Protein AF-A0A3G2S1A5-F1 (afdb_monomer_lite)

Organism: Malassezia restricta (strain ATCC 96810 / NBRC 103918 / CBS 7877) (NCBI:txid425264)

Foldseek 3Di:
DDPDPPDDDPDDPDDPPADQLQPRHDPVPNQDQDDALLRVQQVCVDPPNDDPDDDPVRVVSNVCSVVQPPDNDPVVRVVLVVVLVVQLDDDDDPPPDPNNGQVDDSVLSRCCNRVVDDDDVSSCVRRVNSVVSVPD

Secondary structure (DSSP, 8-state):
-----SS----SS-----BGGGTB--GGGTT--PPPHHHHHHHHTSTTSSSSS--HHHHHHHHHHHHH-S--SHHHHHHHHHHHHHHH--SSS-TT-S-------HHHHHHHHHTT--SHHHHHHH-THHHHHTT-

Radius of gyration: 18.05 Å; chains: 1; bounding box: 50×40×46 Å

InterPro domains:
  IPR005574 RNA polymerase subunit Rpb4/RPC9 [PF03874] (50-129)
  IPR006590 RNA polymerase Rpb4/RPC9, core [SM00657] (27-136)
  IPR010997 HRDC-like superfamily [SSF47819] (7-130)
  IPR038324 Rpb4/RPC9 superfamily [G3DSA:1.20.1250.40] (12-134)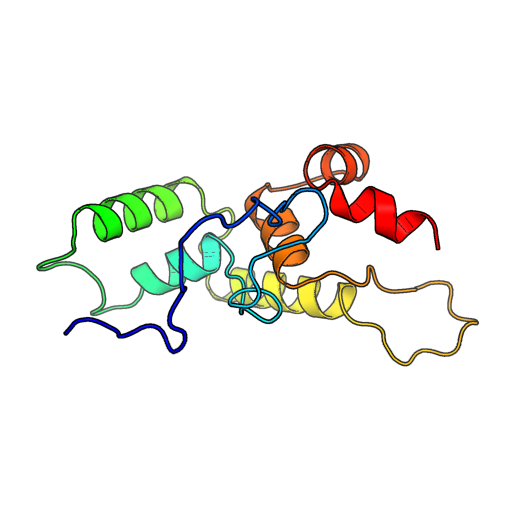
  IPR045222 DNA-directed RNA polymerase II subunit Rpb4-like [PTHR21297] (15-128)

Sequence (136 aa):
MSGTPAFKRLRRGAIEVEDASTGKLGPEFQDAGCLLNSEVHLFFSRPGEASEGLSSVTQKTKEYVDDFSRFKDQSTIREVRALLIKHAAQPDMDEADEHKGLQLSQFEMAQLANLSITDIDEARTLIPTYVYISSH

pLDDT: mean 79.67, std 17.16, range [37.59, 97.75]

Structure (mmCIF, N/CA/C/O backbone):
data_AF-A0A3G2S1A5-F1
#
_entry.id   AF-A0A3G2S1A5-F1
#
loop_
_atom_site.group_PDB
_atom_site.id
_atom_site.type_symbol
_atom_site.label_atom_id
_atom_site.label_alt_id
_atom_site.label_comp_id
_atom_site.label_asym_id
_atom_site.label_entity_id
_atom_site.label_seq_id
_atom_site.pdbx_PDB_ins_code
_atom_site.Cartn_x
_atom_site.Cartn_y
_atom_site.Cartn_z
_atom_site.occupancy
_atom_site.B_iso_or_equiv
_atom_site.auth_seq_id
_atom_site.auth_comp_id
_atom_site.auth_asym_id
_atom_site.auth_atom_id
_atom_site.pdbx_PDB_model_num
ATOM 1 N N . MET A 1 1 ? -12.713 24.246 2.039 1.00 37.59 1 MET A N 1
ATOM 2 C CA . MET A 1 1 ? -11.524 24.876 1.427 1.00 37.59 1 MET A CA 1
ATOM 3 C C . MET A 1 1 ? -11.111 24.007 0.253 1.00 37.59 1 MET A C 1
ATOM 5 O O . MET A 1 1 ? -10.740 22.865 0.481 1.00 37.59 1 MET A O 1
ATOM 9 N N . SER A 1 2 ? -11.292 24.462 -0.990 1.00 49.75 2 SER A N 1
ATOM 10 C CA . SER A 1 2 ? -10.853 23.691 -2.158 1.00 49.75 2 SER A CA 1
ATOM 11 C C . SER A 1 2 ? -9.333 23.777 -2.244 1.00 49.75 2 SER A C 1
ATOM 13 O O . SER A 1 2 ? -8.799 24.867 -2.450 1.00 49.75 2 SER A O 1
ATOM 15 N N . GLY A 1 3 ? -8.640 22.657 -2.045 1.00 52.50 3 GLY A N 1
ATOM 16 C CA . GLY A 1 3 ? -7.210 22.568 -2.311 1.00 52.50 3 GLY A CA 1
ATOM 17 C C . GLY A 1 3 ? -6.997 22.754 -3.805 1.00 52.50 3 GLY A C 1
ATOM 18 O O . GLY A 1 3 ? -7.297 21.859 -4.588 1.00 52.50 3 GLY A O 1
ATOM 19 N N . THR A 1 4 ? -6.565 23.943 -4.213 1.00 51.47 4 THR A N 1
ATOM 20 C CA . THR A 1 4 ? -6.189 24.193 -5.600 1.00 51.47 4 THR A CA 1
ATOM 21 C C . THR A 1 4 ? -4.964 23.327 -5.888 1.00 51.47 4 THR A C 1
ATOM 23 O O . THR A 1 4 ? -3.942 23.531 -5.229 1.00 51.47 4 THR A O 1
ATOM 26 N N . PRO A 1 5 ? -5.025 22.351 -6.811 1.00 56.78 5 PRO A N 1
ATOM 27 C CA . PRO A 1 5 ? -3.827 21.619 -7.188 1.00 56.78 5 PRO A CA 1
ATOM 28 C C . PRO A 1 5 ? -2.802 22.618 -7.735 1.00 56.78 5 PRO A C 1
ATOM 30 O O . PRO A 1 5 ? -3.165 23.562 -8.442 1.00 56.78 5 PRO A O 1
ATOM 33 N N . ALA A 1 6 ? -1.522 22.415 -7.418 1.00 61.16 6 ALA A N 1
ATOM 34 C CA . ALA A 1 6 ? -0.427 23.295 -7.836 1.00 61.16 6 ALA A CA 1
ATOM 35 C C . ALA A 1 6 ? -0.248 23.378 -9.369 1.00 61.16 6 ALA A C 1
ATOM 37 O O . ALA A 1 6 ? 0.569 24.155 -9.857 1.00 61.16 6 ALA A O 1
ATOM 38 N N . PHE A 1 7 ? -1.020 22.609 -10.144 1.00 58.88 7 PHE A N 1
ATOM 39 C CA . PHE A 1 7 ? -0.905 22.529 -11.589 1.00 58.88 7 PHE A CA 1
ATOM 40 C C . PHE A 1 7 ? -2.273 22.579 -12.284 1.00 58.88 7 PHE A C 1
ATOM 42 O O . PHE A 1 7 ? -3.211 21.863 -11.929 1.00 58.88 7 PHE A O 1
ATOM 49 N N . LYS A 1 8 ? -2.388 23.430 -13.313 1.00 55.31 8 LYS A N 1
ATOM 50 C CA . LYS A 1 8 ? -3.573 23.524 -14.177 1.00 55.31 8 LYS A CA 1
ATOM 51 C C . LYS A 1 8 ? -3.427 22.546 -15.345 1.00 55.31 8 LYS A C 1
ATOM 53 O O . LYS A 1 8 ? -2.697 22.829 -16.291 1.00 55.31 8 LYS A O 1
ATOM 58 N N . ARG A 1 9 ? -4.168 21.429 -15.332 1.00 59.50 9 ARG A N 1
ATOM 59 C CA . ARG A 1 9 ? -4.323 20.569 -16.522 1.00 59.50 9 ARG A CA 1
ATOM 60 C C . ARG A 1 9 ? -5.091 21.335 -17.610 1.00 59.50 9 ARG A C 1
ATOM 62 O O . ARG A 1 9 ? -6.310 21.470 -17.529 1.00 59.50 9 ARG A O 1
ATOM 69 N N . LEU A 1 10 ? -4.402 21.812 -18.650 1.00 55.25 10 LEU A N 1
ATOM 70 C CA . LEU A 1 10 ? -5.055 22.198 -19.905 1.00 55.25 10 LEU A CA 1
ATOM 71 C C . LEU A 1 10 ? -5.511 20.919 -20.617 1.00 55.25 10 LEU A C 1
ATOM 73 O O . LEU A 1 10 ? -4.685 20.164 -21.120 1.00 55.25 10 LEU A O 1
ATOM 77 N N . ARG A 1 11 ? -6.820 20.652 -20.673 1.00 62.03 11 ARG A N 1
ATOM 78 C CA . ARG A 1 11 ? -7.357 19.528 -21.453 1.00 62.03 11 ARG A CA 1
ATOM 79 C C . ARG A 1 11 ? -8.122 20.023 -22.675 1.00 62.03 11 ARG A C 1
ATOM 81 O O . ARG A 1 11 ? -9.285 20.400 -22.577 1.00 62.03 11 ARG A O 1
ATOM 88 N N . ARG A 1 12 ? -7.493 19.912 -23.847 1.00 44.25 12 ARG A N 1
ATOM 89 C CA . ARG A 1 12 ? -8.206 19.565 -25.084 1.00 44.25 12 ARG A CA 1
ATOM 90 C C . ARG A 1 12 ? -7.300 18.687 -25.950 1.00 44.25 12 ARG A C 1
ATOM 92 O O . ARG A 1 12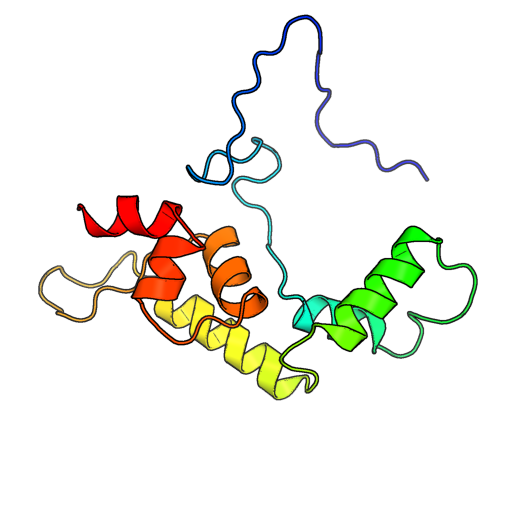 ? -6.319 19.179 -26.489 1.00 44.25 12 ARG A O 1
ATOM 99 N N . GLY A 1 13 ? -7.624 17.392 -26.034 1.00 59.19 13 GLY A N 1
ATOM 100 C CA . GLY A 1 13 ? -6.914 16.409 -26.869 1.00 59.19 13 GLY A CA 1
ATOM 101 C C . GLY A 1 13 ? -5.763 15.638 -26.206 1.00 59.19 13 GLY A C 1
ATOM 102 O O . GLY A 1 13 ? -4.924 15.110 -26.925 1.00 59.19 13 GLY A O 1
ATOM 103 N N . ALA A 1 14 ? -5.685 15.581 -24.871 1.00 60.25 14 ALA A N 1
ATOM 104 C CA . ALA A 1 14 ? -4.618 14.845 -24.187 1.00 60.25 14 ALA A CA 1
ATOM 105 C C . ALA A 1 14 ? -4.738 13.334 -24.453 1.00 60.25 14 ALA A C 1
ATOM 107 O O . ALA A 1 14 ? -5.715 12.709 -24.048 1.00 60.25 14 ALA A O 1
ATOM 108 N N . ILE A 1 15 ? -3.739 12.786 -25.145 1.00 60.25 15 ILE A N 1
ATOM 109 C CA . ILE A 1 15 ? -3.489 11.349 -25.279 1.00 60.25 15 ILE A CA 1
ATOM 110 C C . ILE A 1 15 ? -3.212 10.805 -23.869 1.00 60.25 15 ILE A C 1
ATOM 112 O O . ILE A 1 15 ? -2.487 11.444 -23.105 1.00 60.25 15 ILE A O 1
ATOM 116 N N . GLU A 1 16 ? -3.804 9.670 -23.498 1.00 60.56 16 GLU A N 1
ATOM 117 C CA . GLU A 1 16 ? -3.468 8.994 -22.240 1.00 60.56 16 GLU A CA 1
ATOM 118 C C . GLU A 1 16 ? -2.041 8.440 -22.344 1.00 60.56 16 GLU A C 1
ATOM 120 O O . GLU A 1 16 ? -1.776 7.510 -23.099 1.00 60.56 16 GLU A O 1
ATOM 125 N N . VAL A 1 17 ? -1.105 9.084 -21.641 1.00 77.62 17 VAL A N 1
ATOM 126 C CA . VAL A 1 17 ? 0.323 8.704 -21.584 1.00 77.62 17 VAL A CA 1
ATOM 127 C C . VAL A 1 17 ? 0.655 7.961 -20.278 1.00 77.62 17 VAL A C 1
ATOM 129 O O . VAL A 1 17 ? 1.733 7.386 -20.149 1.00 77.62 17 VAL A O 1
ATOM 132 N N . GLU A 1 18 ? -0.264 7.969 -19.311 1.00 87.19 18 GLU A N 1
ATOM 133 C CA . GLU A 1 18 ? -0.071 7.410 -17.971 1.00 87.19 18 GLU A CA 1
ATOM 134 C C . GLU A 1 18 ? -0.375 5.903 -17.964 1.00 87.19 18 GLU A C 1
ATOM 136 O O . GLU A 1 18 ? -1.463 5.483 -18.350 1.00 87.19 18 GLU A O 1
ATOM 141 N N . ASP A 1 19 ? 0.584 5.096 -17.510 1.00 88.94 19 ASP A N 1
ATOM 142 C CA . ASP A 1 19 ? 0.467 3.643 -17.389 1.00 88.94 19 ASP A CA 1
ATOM 143 C C . ASP A 1 19 ? 1.318 3.142 -16.213 1.00 88.94 19 ASP A C 1
ATOM 145 O O . ASP A 1 19 ? 2.549 3.039 -16.294 1.00 88.94 19 ASP A O 1
ATOM 149 N N . ALA A 1 20 ? 0.643 2.802 -15.113 1.00 88.44 20 ALA A N 1
ATOM 150 C CA . ALA A 1 20 ? 1.279 2.314 -13.894 1.00 88.44 20 ALA A CA 1
ATOM 151 C C . ALA A 1 20 ? 2.012 0.977 -14.091 1.00 88.44 20 ALA A C 1
ATOM 153 O O . ALA A 1 20 ? 2.993 0.728 -13.394 1.00 88.44 20 ALA A O 1
ATOM 154 N N . SER A 1 21 ? 1.603 0.147 -15.062 1.00 86.94 21 SER A N 1
ATOM 155 C CA . SER A 1 21 ? 2.289 -1.120 -15.358 1.00 86.94 21 SER A CA 1
ATOM 156 C C . SER A 1 21 ? 3.695 -0.906 -15.932 1.00 86.94 21 SER A C 1
ATOM 158 O O . SER A 1 21 ? 4.554 -1.774 -15.807 1.00 86.94 21 SER A O 1
ATOM 160 N N . THR A 1 22 ? 3.954 0.280 -16.493 1.00 87.00 22 THR A N 1
ATOM 161 C CA . THR A 1 22 ? 5.269 0.701 -17.004 1.00 87.00 22 THR A CA 1
ATOM 162 C C . THR A 1 22 ? 5.946 1.754 -16.121 1.00 87.00 22 THR A C 1
ATOM 164 O O . THR A 1 22 ? 6.941 2.351 -16.529 1.00 87.00 22 THR A O 1
ATOM 167 N N . GLY A 1 23 ? 5.404 2.025 -14.927 1.00 85.44 23 GLY A N 1
ATOM 168 C CA . GLY A 1 23 ? 5.919 3.048 -14.010 1.00 85.44 23 GLY A CA 1
ATOM 169 C C . GLY A 1 23 ? 5.699 4.491 -14.484 1.00 85.44 23 GLY A C 1
ATOM 170 O O . GLY A 1 23 ? 6.188 5.430 -13.857 1.00 85.44 23 GLY A O 1
ATOM 171 N N . LYS A 1 24 ? 4.949 4.701 -15.573 1.00 87.81 24 LYS A N 1
ATOM 172 C CA . LYS A 1 24 ? 4.629 6.027 -16.117 1.00 87.81 24 LYS A CA 1
ATOM 173 C C . LYS A 1 24 ? 3.437 6.615 -15.377 1.00 87.81 24 LYS A C 1
ATOM 175 O O . LYS A 1 24 ? 2.314 6.611 -15.873 1.00 87.81 24 LYS A O 1
ATOM 180 N N . LEU A 1 25 ? 3.678 7.097 -14.166 1.00 87.81 25 LEU A N 1
ATOM 181 C CA . LEU A 1 25 ? 2.682 7.856 -13.415 1.00 87.81 25 LEU A CA 1
ATOM 182 C C . LEU A 1 25 ? 2.580 9.291 -13.956 1.00 87.81 25 LEU A C 1
ATOM 184 O O . LEU A 1 25 ? 3.465 9.764 -14.674 1.00 87.81 25 LEU A O 1
ATOM 188 N N . GLY A 1 26 ? 1.502 9.998 -13.610 1.00 87.44 26 GLY A N 1
ATOM 189 C CA . GLY A 1 26 ? 1.400 11.431 -13.893 1.00 87.44 26 GLY A CA 1
ATOM 190 C C . GLY A 1 26 ? 2.575 12.208 -13.274 1.00 87.44 26 GLY A C 1
ATOM 191 O O . GLY A 1 26 ? 3.100 11.788 -12.239 1.00 87.44 26 GLY A O 1
ATOM 192 N N . PRO A 1 27 ? 2.997 13.344 -13.862 1.00 85.06 27 PRO A N 1
ATOM 193 C CA . PRO A 1 27 ? 4.111 14.146 -13.346 1.00 85.06 27 PRO A CA 1
ATOM 194 C C . PRO A 1 27 ? 3.900 14.597 -11.892 1.00 85.06 27 PRO A C 1
ATOM 196 O O . PRO A 1 27 ? 4.858 14.793 -11.154 1.00 85.06 27 PRO A O 1
ATOM 199 N N . GLU A 1 28 ? 2.646 14.714 -11.453 1.00 84.75 28 GLU A N 1
ATOM 200 C CA . GLU A 1 28 ? 2.276 14.991 -10.065 1.00 84.75 28 GLU A CA 1
ATOM 201 C C . GLU A 1 28 ? 2.592 13.845 -9.076 1.00 84.75 28 GLU A C 1
ATOM 203 O O . GLU A 1 28 ? 2.531 14.058 -7.866 1.00 84.75 28 GLU A O 1
ATOM 208 N N . PHE A 1 29 ? 2.941 12.651 -9.566 1.00 86.06 29 PHE A N 1
ATOM 209 C CA . PHE A 1 29 ? 3.147 11.438 -8.767 1.00 86.06 29 PHE A CA 1
ATOM 210 C C . PHE A 1 29 ? 4.546 10.826 -8.884 1.00 86.06 29 PHE A C 1
ATOM 212 O O . PHE A 1 29 ? 4.811 9.817 -8.235 1.00 86.06 29 PHE A O 1
ATOM 219 N N . GLN A 1 30 ? 5.442 11.420 -9.675 1.00 75.88 30 GLN A N 1
ATOM 220 C CA . GLN A 1 30 ? 6.756 10.834 -9.950 1.00 75.88 30 GLN A CA 1
ATOM 221 C C . GLN A 1 30 ? 7.653 10.748 -8.699 1.00 75.88 30 GLN A C 1
ATOM 223 O O . GLN A 1 30 ? 8.351 9.755 -8.529 1.00 75.88 30 GLN A O 1
ATOM 228 N N . ASP A 1 31 ? 7.524 11.712 -7.779 1.00 74.00 31 ASP A N 1
ATOM 229 C CA . ASP A 1 31 ? 8.208 11.742 -6.472 1.00 74.00 31 ASP A CA 1
ATOM 230 C C . ASP A 1 31 ? 7.220 11.706 -5.288 1.00 74.00 31 ASP A C 1
ATOM 232 O O . ASP A 1 31 ? 7.508 12.183 -4.186 1.00 74.00 31 ASP A O 1
ATOM 236 N N . ALA A 1 32 ? 6.004 11.192 -5.501 1.00 83.25 32 ALA A N 1
ATOM 237 C CA . ALA A 1 32 ? 5.005 11.159 -4.440 1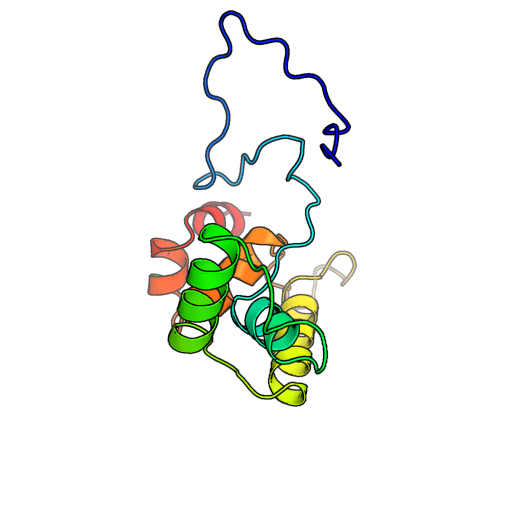.00 83.25 32 ALA A CA 1
ATOM 238 C C . ALA A 1 32 ? 5.416 10.200 -3.310 1.00 83.25 32 ALA A C 1
ATOM 240 O O . ALA A 1 32 ? 5.840 9.066 -3.536 1.00 83.25 32 ALA A O 1
ATOM 241 N N . GLY A 1 33 ? 5.227 10.642 -2.064 1.00 88.00 33 GLY A N 1
ATOM 242 C CA . GLY A 1 33 ? 5.380 9.787 -0.891 1.00 88.00 33 GLY A CA 1
ATOM 243 C C . GLY A 1 33 ? 4.262 8.747 -0.832 1.00 88.00 33 GLY A C 1
ATOM 244 O O . GLY A 1 33 ? 3.178 9.036 -0.328 1.00 88.00 33 GLY A O 1
ATOM 245 N N . CYS A 1 34 ? 4.511 7.548 -1.360 1.00 93.69 34 CYS A N 1
ATOM 246 C CA . CYS A 1 34 ? 3.546 6.453 -1.320 1.00 93.69 34 CYS A CA 1
ATOM 247 C C . CYS A 1 34 ? 3.423 5.870 0.094 1.00 93.69 34 CYS A C 1
ATOM 249 O O . CYS A 1 34 ? 4.429 5.629 0.771 1.00 93.69 34 CYS A O 1
ATOM 251 N N . LEU A 1 35 ? 2.177 5.614 0.499 1.00 95.94 35 LEU A N 1
ATOM 252 C CA . LEU A 1 35 ? 1.825 5.073 1.809 1.00 95.94 35 LEU A CA 1
ATOM 253 C C . LEU A 1 35 ? 1.463 3.589 1.729 1.00 95.94 35 LEU A C 1
ATOM 255 O O . LEU A 1 35 ? 0.875 3.118 0.751 1.00 95.94 35 LEU A O 1
ATOM 259 N N . LEU A 1 36 ? 1.757 2.872 2.807 1.00 97.19 36 LEU A N 1
ATOM 260 C CA . LEU A 1 36 ? 1.230 1.534 3.048 1.00 97.19 36 LEU A CA 1
ATOM 261 C C . LEU A 1 36 ? -0.213 1.625 3.563 1.00 97.19 36 LEU A C 1
ATOM 263 O O . LEU A 1 36 ? -0.541 2.545 4.314 1.00 97.19 36 LEU A O 1
ATOM 267 N N . ASN A 1 37 ? -1.056 0.630 3.265 1.00 97.69 37 ASN A N 1
ATOM 268 C CA . ASN A 1 37 ? -2.397 0.516 3.861 1.00 97.69 37 ASN A CA 1
ATOM 269 C C . ASN A 1 37 ? -2.308 0.598 5.391 1.00 97.69 37 ASN A C 1
ATOM 271 O O . ASN A 1 37 ? -3.042 1.351 6.024 1.00 97.69 37 ASN A O 1
ATOM 275 N N . SER A 1 38 ? -1.314 -0.084 5.961 1.00 97.75 38 SER A N 1
ATOM 276 C CA . SER A 1 38 ? -1.011 -0.056 7.388 1.00 97.75 38 SER A CA 1
ATOM 277 C C . SER A 1 38 ? -0.630 1.326 7.927 1.00 97.75 38 SER A C 1
ATOM 279 O O . SER A 1 38 ? -1.002 1.666 9.048 1.00 97.75 38 SER A O 1
ATOM 281 N N . GLU A 1 39 ? 0.076 2.155 7.153 1.00 96.62 39 GLU A N 1
ATOM 282 C CA . GLU A 1 39 ? 0.391 3.534 7.558 1.00 96.62 39 GLU A CA 1
ATOM 283 C C . GLU A 1 39 ? -0.873 4.403 7.576 1.00 96.62 39 GLU A C 1
ATOM 285 O O . GLU A 1 39 ? -1.054 5.219 8.483 1.00 96.62 39 GLU A O 1
ATOM 290 N N . VAL A 1 40 ? -1.782 4.184 6.622 1.00 96.38 40 VAL A N 1
ATOM 291 C CA . VAL A 1 40 ? -3.089 4.854 6.578 1.00 96.38 40 VAL A CA 1
ATOM 292 C C . VAL A 1 40 ? -4.002 4.364 7.709 1.00 96.38 40 VAL A C 1
ATOM 294 O O . VAL A 1 40 ? -4.699 5.165 8.327 1.00 96.38 40 VAL A O 1
ATOM 297 N N . HIS A 1 41 ? -3.968 3.077 8.057 1.00 95.56 41 HIS A N 1
ATOM 298 C CA . HIS A 1 41 ? -4.659 2.564 9.241 1.00 95.56 41 HIS A CA 1
ATOM 299 C C . HIS A 1 41 ? -4.143 3.228 10.520 1.00 95.56 41 HIS A C 1
ATOM 301 O O . HIS A 1 41 ? -4.932 3.724 11.321 1.00 95.56 41 HIS A O 1
ATOM 307 N N . LEU A 1 42 ? -2.819 3.318 10.684 1.00 94.56 42 LEU A N 1
ATOM 308 C CA . LEU A 1 42 ? -2.216 3.991 11.832 1.00 94.56 42 LEU A CA 1
ATOM 309 C C . LEU A 1 42 ? -2.634 5.464 11.924 1.00 94.56 42 LEU A C 1
ATOM 311 O O . LEU A 1 42 ? -2.783 5.969 13.033 1.00 94.56 42 LEU A O 1
ATOM 315 N N . PHE A 1 43 ? -2.815 6.148 10.791 1.00 92.69 43 PHE A N 1
ATOM 316 C CA . PHE A 1 43 ? -3.356 7.508 10.752 1.00 92.69 43 PHE A CA 1
ATOM 317 C C . PHE A 1 43 ? -4.756 7.555 11.387 1.00 92.69 43 PHE A C 1
ATOM 319 O O . PHE A 1 43 ? -4.941 8.234 12.393 1.00 92.69 43 PHE A O 1
ATOM 326 N N . PHE A 1 44 ? -5.694 6.722 10.925 1.00 91.69 44 PHE A N 1
ATOM 327 C CA . PHE A 1 44 ? -7.054 6.677 11.483 1.00 91.69 44 PHE A CA 1
ATOM 328 C C . PHE A 1 44 ? -7.154 6.179 12.933 1.00 91.69 44 PHE A C 1
ATOM 330 O O . PHE A 1 44 ? -8.154 6.456 13.599 1.00 91.69 44 PHE A O 1
ATOM 337 N N . SER A 1 45 ? -6.152 5.448 13.422 1.00 88.88 45 SER A N 1
ATOM 338 C CA . SER A 1 45 ? -6.098 4.937 14.798 1.00 88.88 45 SER A CA 1
ATOM 339 C C . SER A 1 45 ? -5.608 5.975 15.819 1.00 88.88 45 SER A C 1
ATOM 341 O O . SER A 1 45 ? -5.606 5.701 17.021 1.00 88.88 45 SER A O 1
ATOM 343 N N . ARG A 1 46 ? -5.193 7.175 15.384 1.00 86.38 46 ARG A N 1
ATOM 344 C CA . ARG A 1 46 ? -4.746 8.240 16.294 1.00 86.38 46 ARG A CA 1
ATOM 345 C C . ARG A 1 46 ? -5.927 8.863 17.050 1.00 86.38 46 ARG A C 1
ATOM 347 O O . ARG A 1 46 ? -6.953 9.180 16.442 1.00 86.38 46 ARG A O 1
ATOM 354 N N . PRO A 1 47 ? -5.789 9.112 18.367 1.00 75.75 47 PRO A N 1
ATOM 355 C CA . PRO A 1 47 ? -6.813 9.812 19.134 1.00 75.75 47 PRO A CA 1
ATOM 356 C C . PRO A 1 47 ? -7.085 11.201 18.543 1.00 75.75 47 PRO A C 1
ATOM 358 O O . PRO A 1 47 ? -6.156 11.978 18.339 1.00 75.75 47 PRO A O 1
ATOM 361 N N . GLY A 1 48 ? -8.357 11.517 18.291 1.00 69.69 48 GLY A N 1
ATOM 362 C CA . GLY A 1 48 ? -8.791 12.827 17.792 1.00 69.69 48 GLY A CA 1
ATOM 363 C C . GLY A 1 48 ? -8.985 12.934 16.276 1.00 69.69 48 GLY A C 1
ATOM 364 O O . GLY A 1 48 ? -9.564 13.920 15.832 1.00 69.69 48 GLY A O 1
ATOM 365 N N . GLU A 1 49 ? -8.590 11.929 15.486 1.00 64.75 49 GLU A N 1
ATOM 366 C CA . GLU A 1 49 ? -8.783 11.945 14.022 1.00 64.75 49 GLU A CA 1
ATOM 367 C C . GLU A 1 49 ? -10.037 11.198 13.538 1.00 64.75 49 GLU A C 1
ATOM 369 O O . GLU A 1 49 ? -10.353 11.210 12.348 1.00 64.75 49 GLU A O 1
ATOM 374 N N . ALA A 1 50 ? -10.819 10.599 14.442 1.00 58.88 50 ALA A N 1
ATOM 375 C CA . ALA A 1 50 ? -12.050 9.914 14.068 1.00 58.88 50 ALA A CA 1
ATOM 376 C C . ALA A 1 50 ? -13.164 10.077 15.106 1.00 58.88 50 ALA A C 1
ATOM 378 O O . ALA A 1 50 ? -13.083 9.506 16.189 1.00 58.88 50 ALA A O 1
ATOM 379 N N . SER A 1 51 ? -14.235 10.781 14.723 1.00 56.78 51 SER A N 1
ATOM 380 C CA . SER A 1 51 ? -15.609 10.282 14.915 1.00 56.78 51 SER A CA 1
ATOM 381 C C . SER A 1 51 ? -16.648 11.154 14.198 1.00 56.78 51 SER A C 1
ATOM 383 O O . SER A 1 51 ? -17.609 10.629 13.647 1.00 56.78 51 SER A O 1
ATOM 385 N N . GLU A 1 52 ? -16.466 12.477 14.141 1.00 63.12 52 GLU A N 1
ATOM 386 C CA . GLU A 1 52 ? -17.549 13.373 13.709 1.00 63.12 52 GLU A CA 1
ATOM 387 C C . GLU A 1 52 ? -17.278 14.039 12.354 1.00 63.12 52 GLU A C 1
ATOM 389 O O . GLU A 1 52 ? -16.233 14.643 12.130 1.00 63.12 52 GLU A O 1
ATOM 394 N N . GLY A 1 53 ? -18.241 13.927 11.433 1.00 71.44 53 GLY A N 1
ATOM 395 C CA . GLY A 1 53 ? -18.234 14.657 10.160 1.00 71.44 53 GLY A CA 1
ATOM 396 C C . GLY A 1 53 ? -17.327 14.098 9.056 1.00 71.44 53 GLY A C 1
ATOM 397 O O . GLY A 1 53 ? -17.044 14.820 8.099 1.00 71.44 53 GLY A O 1
ATOM 398 N N . LEU A 1 54 ? -16.874 12.840 9.147 1.00 79.31 54 LEU A N 1
ATOM 399 C CA . LEU A 1 54 ? -16.099 12.217 8.068 1.00 79.31 54 LEU A CA 1
ATOM 400 C C . LEU A 1 54 ? -16.927 12.130 6.780 1.00 79.31 54 LEU A C 1
ATOM 402 O O . LEU A 1 54 ? -18.108 11.779 6.791 1.00 79.31 54 LEU A O 1
ATOM 406 N N . SER A 1 55 ? -16.291 12.423 5.644 1.00 90.12 55 SER A N 1
ATOM 407 C CA . SER A 1 55 ? -16.923 12.205 4.344 1.00 90.12 55 SER A CA 1
ATOM 408 C C . SER A 1 55 ? -17.167 10.710 4.113 1.00 90.12 55 SER A C 1
ATOM 410 O O . SER A 1 55 ? -16.445 9.864 4.644 1.00 90.12 55 SER A O 1
ATOM 412 N N . SER A 1 56 ? -18.137 10.369 3.262 1.00 92.62 56 SER A N 1
ATOM 413 C CA . SER A 1 56 ? -18.405 8.971 2.897 1.00 92.62 56 SER A CA 1
ATOM 414 C C . SER A 1 56 ? -17.183 8.270 2.292 1.00 92.62 56 SER A C 1
ATOM 416 O O . SER A 1 56 ? -16.999 7.076 2.505 1.00 92.62 56 SER A O 1
ATOM 418 N N . VAL A 1 57 ? -16.327 9.008 1.575 1.00 94.19 57 VAL A N 1
ATOM 419 C CA . VAL A 1 57 ? -15.054 8.497 1.050 1.00 94.19 57 VAL A CA 1
ATOM 420 C C . VAL A 1 57 ? -14.110 8.173 2.200 1.00 94.19 57 VAL A C 1
ATOM 422 O O . VAL A 1 57 ? -13.611 7.061 2.269 1.00 94.19 57 VAL A O 1
ATOM 425 N N . THR A 1 58 ? -13.921 9.101 3.139 1.00 92.31 58 THR A N 1
ATOM 426 C CA . THR A 1 58 ? -13.028 8.908 4.291 1.00 92.31 58 THR A CA 1
ATOM 427 C C . THR A 1 58 ? -13.466 7.732 5.161 1.00 92.31 58 THR A C 1
ATOM 429 O O . THR A 1 58 ? -12.626 6.938 5.574 1.00 92.31 58 THR A O 1
ATOM 432 N N . GLN A 1 59 ? -14.772 7.590 5.395 1.00 91.44 59 GLN A N 1
ATOM 433 C CA . GLN A 1 59 ? -15.335 6.476 6.153 1.00 91.44 59 GLN A CA 1
ATOM 434 C C . GLN A 1 59 ? -15.058 5.132 5.463 1.00 91.44 59 GLN A C 1
ATOM 436 O O . GLN A 1 59 ? -14.537 4.216 6.093 1.00 91.44 59 GLN A O 1
ATOM 441 N N . LYS A 1 60 ? -15.302 5.041 4.150 1.00 95.44 60 LYS A N 1
ATOM 442 C CA . LYS A 1 60 ? -14.998 3.833 3.368 1.00 95.44 60 LYS A CA 1
ATOM 443 C C . LYS A 1 60 ? -13.502 3.532 3.304 1.00 95.44 60 LYS A C 1
ATOM 445 O O . LYS A 1 60 ? -13.118 2.371 3.353 1.00 95.44 60 LYS A O 1
ATOM 450 N N . THR A 1 61 ? -12.649 4.554 3.210 1.00 95.81 61 THR A N 1
ATOM 451 C CA . THR A 1 61 ? -11.193 4.369 3.268 1.00 95.81 61 THR A CA 1
ATOM 452 C C . THR A 1 61 ? -10.779 3.815 4.624 1.00 95.81 61 THR A C 1
ATOM 454 O O . THR A 1 61 ? -9.971 2.895 4.661 1.00 95.81 61 THR A O 1
ATOM 457 N N . LYS A 1 62 ? -11.342 4.336 5.723 1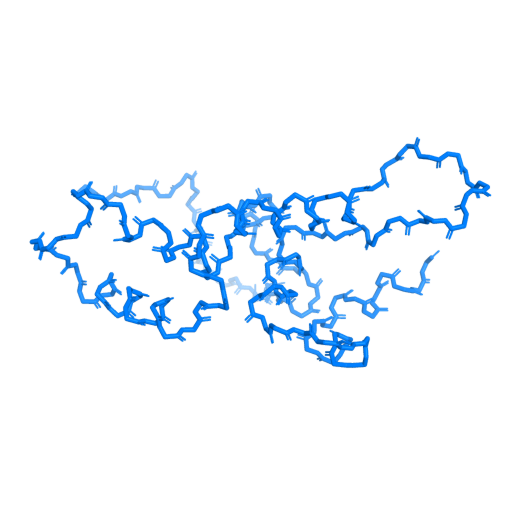.00 94.25 62 LYS A N 1
ATOM 458 C CA . LYS A 1 62 ? -11.081 3.835 7.075 1.00 94.25 62 LYS A CA 1
ATOM 459 C C . LYS A 1 62 ? -11.470 2.362 7.209 1.00 94.25 62 LYS A C 1
ATOM 461 O O . LYS A 1 62 ? -10.665 1.586 7.704 1.00 94.25 62 LYS A O 1
ATOM 466 N N . GLU A 1 63 ? -12.664 1.991 6.749 1.00 94.88 63 GLU A N 1
ATOM 467 C CA . GLU A 1 63 ? -13.137 0.597 6.735 1.00 94.88 63 GLU A CA 1
ATOM 468 C C . GLU A 1 63 ? -12.195 -0.294 5.917 1.00 94.88 63 GLU A C 1
ATOM 470 O O . GLU A 1 63 ? -11.695 -1.295 6.420 1.00 94.88 63 GLU A O 1
ATOM 475 N N . TYR A 1 64 ? -11.844 0.133 4.701 1.00 97.50 64 TYR A N 1
ATOM 476 C CA . TYR A 1 64 ? -10.913 -0.600 3.846 1.00 97.50 64 TYR A CA 1
ATOM 477 C C . TYR A 1 64 ? -9.555 -0.830 4.520 1.00 97.50 64 TYR A C 1
ATOM 479 O O . TYR A 1 64 ? -9.051 -1.949 4.536 1.00 97.50 64 TYR A O 1
ATOM 487 N N . VAL A 1 65 ? -8.939 0.204 5.097 1.00 96.94 65 VAL A N 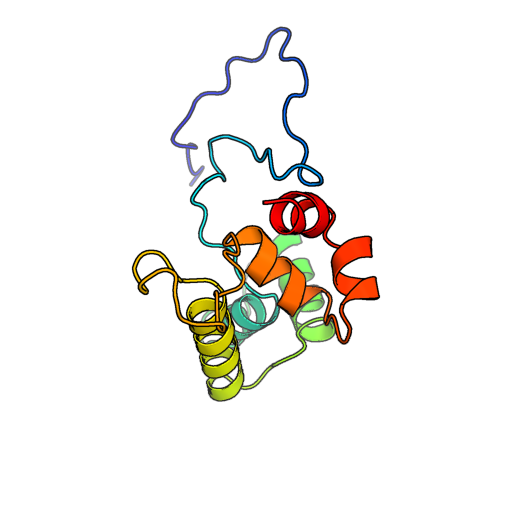1
ATOM 488 C CA . VAL A 1 65 ? -7.625 0.027 5.730 1.00 96.94 65 VAL A CA 1
ATOM 489 C C . VAL A 1 65 ? -7.713 -0.692 7.072 1.00 96.94 65 VAL A C 1
ATOM 491 O O . VAL A 1 65 ? -6.706 -1.237 7.507 1.00 96.94 65 VAL A O 1
ATOM 494 N N . ASP A 1 66 ? -8.863 -0.735 7.742 1.00 95.19 66 ASP A N 1
ATOM 495 C CA . ASP A 1 66 ? -9.024 -1.579 8.928 1.00 95.19 66 ASP A CA 1
ATOM 496 C C . ASP A 1 66 ? -9.068 -3.071 8.563 1.00 95.19 66 ASP A C 1
ATOM 498 O O . ASP A 1 66 ? -8.438 -3.884 9.243 1.00 95.19 66 ASP A O 1
ATOM 502 N N . ASP A 1 67 ? -9.712 -3.418 7.449 1.00 96.56 67 ASP A N 1
ATOM 503 C CA . ASP A 1 67 ? -9.817 -4.802 6.977 1.00 96.56 67 ASP A CA 1
ATOM 504 C C . ASP A 1 67 ? -8.539 -5.293 6.277 1.00 96.56 67 ASP A C 1
ATOM 506 O O . ASP A 1 67 ? -8.080 -6.410 6.517 1.00 96.56 67 ASP A O 1
ATOM 510 N N . PHE A 1 68 ? -7.935 -4.460 5.422 1.00 96.62 68 PHE A N 1
ATOM 511 C CA . PHE A 1 68 ? -6.861 -4.868 4.505 1.00 96.62 68 PHE A CA 1
ATOM 512 C C . PHE A 1 68 ? -5.448 -4.460 4.949 1.00 96.62 68 PHE A C 1
ATOM 514 O O . PHE A 1 68 ? -4.475 -4.698 4.226 1.00 96.62 68 PHE A O 1
ATOM 521 N N . SER A 1 69 ? -5.286 -3.851 6.126 1.00 96.81 69 SER A N 1
ATOM 522 C CA . SER A 1 69 ? -3.946 -3.600 6.669 1.00 96.81 69 SER A CA 1
ATOM 523 C C . SER A 1 69 ? -3.330 -4.872 7.228 1.00 96.81 69 SER A C 1
ATOM 525 O O . SER A 1 69 ? -3.785 -5.409 8.236 1.00 96.81 69 SER A O 1
ATOM 527 N N . ARG A 1 70 ? -2.221 -5.299 6.622 1.00 95.00 70 ARG A N 1
ATOM 528 C CA . ARG A 1 70 ? -1.443 -6.461 7.072 1.00 95.00 70 ARG A CA 1
ATOM 529 C C . ARG A 1 70 ? -0.848 -6.269 8.468 1.00 95.00 70 ARG A C 1
ATOM 531 O O . ARG A 1 70 ? -0.802 -7.203 9.262 1.00 95.00 70 ARG A O 1
ATOM 538 N N . PHE A 1 71 ? -0.388 -5.057 8.762 1.00 95.88 71 PHE A N 1
ATOM 539 C CA . PHE A 1 71 ? 0.209 -4.685 10.044 1.00 95.88 71 PHE A CA 1
ATOM 540 C C . PHE A 1 71 ? -0.653 -3.617 10.721 1.00 95.88 71 PHE A C 1
ATOM 542 O O . PHE A 1 71 ? -1.004 -2.625 10.081 1.00 95.88 71 PHE A O 1
ATOM 549 N N . LYS A 1 72 ? -0.980 -3.808 12.003 1.00 95.38 72 LYS A N 1
ATOM 550 C CA . LYS A 1 72 ? -1.739 -2.830 12.808 1.00 95.38 72 LYS A CA 1
ATOM 551 C C . LYS A 1 72 ? -0.908 -2.194 13.925 1.00 95.38 72 LYS A C 1
ATOM 553 O O . LYS A 1 72 ? -1.222 -1.095 14.370 1.00 95.38 72 LYS A O 1
ATOM 558 N N . ASP A 1 73 ? 0.167 -2.855 14.354 1.00 96.00 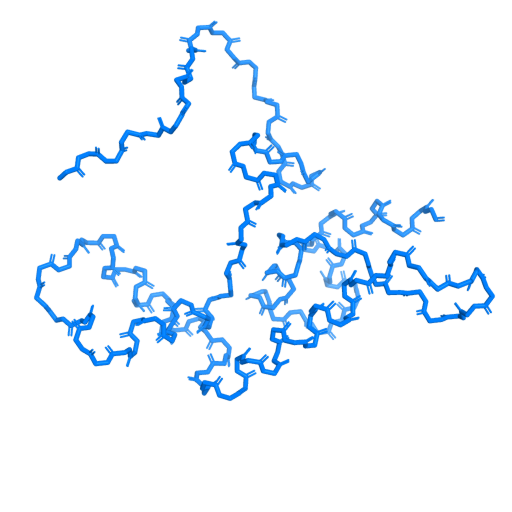73 ASP A N 1
ATOM 559 C CA . ASP A 1 73 ? 1.048 -2.333 15.395 1.00 96.00 73 ASP A CA 1
ATOM 560 C C . ASP A 1 73 ? 2.009 -1.260 14.855 1.00 96.00 73 ASP A C 1
ATOM 562 O O . ASP A 1 73 ? 2.672 -1.442 13.831 1.00 96.00 73 ASP A O 1
ATOM 566 N N . GLN A 1 74 ? 2.113 -0.138 15.570 1.00 95.69 74 GLN A N 1
ATOM 567 C CA . GLN A 1 74 ? 2.917 1.010 15.150 1.00 95.69 74 GLN A CA 1
ATOM 568 C C . GLN A 1 74 ? 4.411 0.685 15.018 1.00 95.69 74 GLN A C 1
ATOM 570 O O . GLN A 1 74 ? 5.071 1.236 14.131 1.00 95.69 74 GLN A O 1
ATOM 575 N N . SER A 1 75 ? 4.962 -0.155 15.899 1.00 96.88 75 SER A N 1
ATOM 576 C CA . SER A 1 75 ? 6.381 -0.516 15.854 1.00 96.88 75 SER A CA 1
ATOM 577 C C . SER A 1 75 ? 6.674 -1.380 14.630 1.00 96.88 75 SER A C 1
ATOM 579 O O . SER A 1 75 ? 7.560 -1.038 13.847 1.00 96.88 75 SER A O 1
ATOM 581 N N . THR A 1 76 ? 5.828 -2.381 14.366 1.00 96.94 76 THR A N 1
ATOM 582 C CA . THR A 1 76 ? 5.930 -3.239 13.179 1.00 96.94 76 THR A CA 1
ATOM 583 C C . THR A 1 76 ? 5.840 -2.435 11.885 1.00 96.94 76 THR A C 1
ATOM 585 O O . THR A 1 76 ? 6.634 -2.641 10.972 1.00 96.94 76 THR A O 1
ATOM 588 N N . ILE A 1 77 ? 4.915 -1.475 11.797 1.00 96.75 77 ILE A N 1
ATOM 589 C CA . ILE A 1 77 ? 4.755 -0.637 10.598 1.00 96.75 77 ILE A CA 1
ATOM 590 C C . ILE A 1 77 ? 6.036 0.152 10.301 1.00 96.75 77 ILE A C 1
ATOM 592 O O . ILE A 1 77 ? 6.480 0.218 9.154 1.00 96.75 77 ILE A O 1
ATOM 596 N N . ARG A 1 78 ? 6.659 0.726 11.338 1.00 95.88 78 ARG A N 1
ATOM 597 C CA . ARG A 1 78 ? 7.920 1.469 11.201 1.00 95.88 78 ARG A CA 1
ATOM 598 C C . ARG A 1 78 ? 9.071 0.569 10.767 1.00 95.88 78 ARG A C 1
ATOM 600 O O . ARG A 1 78 ? 9.860 0.974 9.918 1.00 95.88 78 ARG A O 1
ATOM 607 N N . GLU A 1 79 ? 9.157 -0.633 11.324 1.00 96.50 79 GLU A N 1
ATOM 608 C CA . GLU A 1 79 ? 10.179 -1.615 10.954 1.00 96.50 79 GLU A CA 1
ATOM 609 C C . GLU A 1 79 ? 10.027 -2.072 9.501 1.00 96.50 79 GLU A C 1
ATOM 611 O O . GLU A 1 79 ? 11.005 -2.058 8.755 1.00 96.50 79 GLU A O 1
ATOM 616 N N . VAL A 1 80 ? 8.802 -2.381 9.061 1.00 94.75 80 VAL A N 1
ATOM 617 C CA . VAL A 1 80 ? 8.511 -2.736 7.662 1.00 94.75 80 VAL A CA 1
ATOM 618 C C . VAL A 1 80 ? 8.937 -1.610 6.721 1.00 94.75 80 VAL A C 1
ATOM 620 O O . VAL A 1 80 ? 9.618 -1.861 5.727 1.00 94.75 80 VAL A O 1
ATOM 623 N N . ARG A 1 81 ? 8.610 -0.354 7.049 1.00 94.50 81 ARG A N 1
ATOM 624 C CA . ARG A 1 81 ? 9.026 0.801 6.245 1.00 94.50 81 ARG A CA 1
ATOM 625 C C . ARG A 1 81 ? 10.550 0.943 6.184 1.00 94.50 81 ARG A C 1
ATOM 627 O O . ARG A 1 81 ? 11.092 1.202 5.112 1.00 94.50 81 ARG A O 1
ATOM 634 N N . ALA A 1 82 ? 11.242 0.758 7.307 1.00 92.75 82 ALA A N 1
ATOM 635 C CA . ALA A 1 82 ? 12.700 0.820 7.360 1.00 92.75 82 ALA A CA 1
ATOM 636 C C . ALA A 1 82 ? 13.357 -0.294 6.528 1.00 92.75 82 ALA A C 1
ATOM 638 O O . ALA A 1 82 ? 14.329 -0.028 5.822 1.00 92.75 82 ALA A O 1
ATOM 639 N N . LEU A 1 83 ? 12.809 -1.514 6.562 1.00 91.12 83 LEU A N 1
ATOM 640 C CA . LEU A 1 83 ? 13.277 -2.634 5.742 1.00 91.12 83 LEU A CA 1
ATOM 641 C C . LEU A 1 83 ? 13.107 -2.349 4.248 1.00 91.12 83 LEU A C 1
ATOM 643 O O . LEU A 1 83 ? 14.061 -2.522 3.493 1.00 91.12 83 LEU A O 1
ATOM 647 N N . LEU A 1 84 ? 11.938 -1.856 3.827 1.00 90.31 84 LEU A N 1
ATOM 648 C CA . LEU A 1 84 ? 11.698 -1.489 2.428 1.00 90.31 84 LEU A CA 1
ATOM 649 C C . LEU A 1 84 ? 12.704 -0.439 1.950 1.00 90.31 84 LEU A C 1
ATOM 651 O O . LEU A 1 84 ? 13.326 -0.635 0.915 1.00 90.31 84 LEU A O 1
ATOM 655 N N . ILE A 1 85 ? 12.939 0.620 2.731 1.00 88.88 85 ILE A N 1
ATOM 656 C CA . ILE A 1 85 ? 13.918 1.664 2.386 1.00 88.88 85 ILE A CA 1
ATOM 657 C C . ILE A 1 85 ? 15.336 1.089 2.302 1.00 88.88 85 ILE A C 1
ATOM 659 O O . ILE A 1 85 ? 16.047 1.353 1.333 1.00 88.88 85 ILE A O 1
ATOM 663 N N . LYS A 1 86 ? 15.742 0.286 3.294 1.00 85.75 86 LYS A N 1
ATOM 664 C CA . LYS A 1 86 ? 17.073 -0.333 3.348 1.00 85.75 86 LYS A CA 1
ATOM 665 C C . LYS A 1 86 ? 17.350 -1.206 2.123 1.00 85.75 86 LYS A C 1
ATOM 667 O O . LYS A 1 86 ? 18.473 -1.214 1.635 1.00 85.75 86 LYS A O 1
ATOM 672 N N . HIS A 1 87 ? 16.349 -1.947 1.652 1.00 79.88 87 HIS A N 1
ATOM 673 C CA . HIS A 1 87 ? 16.495 -2.855 0.515 1.00 79.88 87 HIS A CA 1
ATOM 674 C C . HIS A 1 87 ? 16.172 -2.204 -0.838 1.00 79.88 87 HIS A C 1
ATOM 676 O O . HIS A 1 87 ? 16.592 -2.730 -1.865 1.00 79.88 87 HIS A O 1
ATOM 682 N N . ALA A 1 88 ? 15.478 -1.063 -0.858 1.00 78.25 88 ALA A N 1
ATOM 683 C CA . ALA A 1 88 ? 15.219 -0.282 -2.065 1.00 78.25 88 ALA A CA 1
ATOM 684 C C . ALA A 1 88 ? 16.403 0.607 -2.469 1.00 78.25 88 ALA A C 1
ATOM 686 O O . ALA A 1 88 ? 16.651 0.776 -3.658 1.00 78.25 88 ALA A O 1
ATOM 687 N N . ALA A 1 89 ? 17.133 1.180 -1.510 1.00 64.81 89 ALA A N 1
ATOM 688 C CA . ALA A 1 89 ? 18.201 2.135 -1.789 1.00 64.81 89 ALA A CA 1
ATOM 689 C C . ALA A 1 89 ? 19.563 1.451 -1.976 1.00 64.81 89 ALA A C 1
ATOM 691 O O . ALA A 1 89 ? 20.089 0.900 -1.015 1.00 64.81 89 ALA A O 1
ATOM 692 N N . GLN A 1 90 ? 20.176 1.587 -3.159 1.00 57.69 90 GLN A N 1
ATOM 693 C CA . GLN A 1 90 ? 21.641 1.593 -3.311 1.00 57.69 90 GLN A CA 1
ATOM 694 C C . GLN A 1 90 ? 22.074 2.485 -4.487 1.00 57.69 90 GLN A C 1
ATOM 696 O O . GLN A 1 90 ? 21.970 2.055 -5.637 1.00 57.69 90 GLN A O 1
ATOM 701 N N . PRO A 1 91 ? 22.559 3.711 -4.214 1.00 48.75 91 PRO A N 1
ATOM 702 C CA . PRO A 1 91 ? 23.260 4.519 -5.209 1.00 48.75 91 PRO A CA 1
ATOM 703 C C . PRO A 1 91 ? 24.792 4.340 -5.195 1.00 48.75 91 PRO A C 1
ATOM 705 O O . PRO A 1 91 ? 25.398 4.534 -6.237 1.00 48.75 91 PRO A O 1
ATOM 708 N N . ASP A 1 92 ? 25.419 3.937 -4.075 1.00 50.25 92 ASP A N 1
ATOM 709 C CA . ASP A 1 92 ? 26.869 4.167 -3.875 1.00 50.25 92 ASP A CA 1
ATOM 710 C C . ASP A 1 92 ? 27.652 2.998 -3.219 1.00 50.25 92 ASP A C 1
ATOM 712 O O . ASP A 1 92 ? 28.487 3.229 -2.346 1.00 50.25 92 ASP A O 1
ATOM 716 N N . MET A 1 93 ? 27.397 1.736 -3.585 1.00 50.06 93 MET A N 1
ATOM 717 C CA . MET A 1 93 ? 28.304 0.624 -3.230 1.00 50.06 93 MET A CA 1
ATOM 718 C C . MET A 1 93 ? 29.104 0.217 -4.469 1.00 50.06 93 MET A C 1
ATOM 720 O O . MET A 1 93 ? 28.517 0.017 -5.532 1.00 50.06 93 MET A O 1
ATOM 724 N N . ASP A 1 94 ? 30.431 0.137 -4.327 1.00 51.81 94 ASP A N 1
ATOM 725 C CA . ASP A 1 94 ? 31.365 -0.295 -5.371 1.00 51.81 94 ASP A CA 1
ATOM 726 C C . ASP A 1 94 ? 30.864 -1.576 -6.062 1.00 51.81 94 ASP A C 1
ATOM 728 O O . ASP A 1 94 ? 30.409 -2.509 -5.399 1.00 51.81 94 ASP A O 1
ATOM 732 N N . GLU A 1 95 ? 30.980 -1.635 -7.394 1.00 53.06 95 GLU A N 1
ATOM 733 C CA . GLU A 1 95 ? 30.395 -2.655 -8.290 1.00 53.06 95 GLU A CA 1
ATOM 734 C C . GLU A 1 95 ? 30.797 -4.126 -8.017 1.00 53.06 95 GLU A C 1
ATOM 736 O O . GLU A 1 95 ? 30.421 -5.025 -8.767 1.00 53.06 95 GLU A O 1
ATOM 741 N N . ALA A 1 96 ? 31.567 -4.395 -6.963 1.00 55.38 96 ALA A N 1
ATOM 742 C CA . ALA A 1 96 ? 32.071 -5.714 -6.596 1.00 55.38 96 ALA A CA 1
ATOM 743 C C . ALA A 1 96 ? 31.269 -6.427 -5.487 1.00 55.38 96 ALA A C 1
ATOM 745 O O . ALA A 1 96 ? 31.594 -7.573 -5.177 1.00 55.38 96 ALA A O 1
ATOM 746 N N . ASP A 1 97 ? 30.259 -5.791 -4.879 1.00 55.34 97 ASP A N 1
ATOM 747 C CA . ASP A 1 97 ? 29.439 -6.426 -3.836 1.00 55.34 97 ASP A CA 1
ATOM 748 C C . ASP A 1 97 ? 28.180 -7.082 -4.439 1.00 55.34 97 ASP A C 1
ATOM 750 O O . ASP A 1 97 ? 27.337 -6.432 -5.059 1.00 55.34 97 ASP A O 1
ATOM 754 N N . GLU A 1 98 ? 28.042 -8.395 -4.252 1.00 53.59 98 GLU A N 1
ATOM 755 C CA . GLU A 1 98 ? 26.974 -9.253 -4.797 1.00 53.59 98 GLU A CA 1
ATOM 756 C C . GLU A 1 98 ? 25.584 -8.941 -4.188 1.00 53.59 98 GLU A C 1
ATOM 758 O O . GLU A 1 98 ? 24.566 -9.534 -4.546 1.00 53.59 98 GLU A O 1
ATOM 763 N N . HIS A 1 99 ? 25.514 -7.969 -3.276 1.00 53.34 99 HIS A N 1
ATOM 764 C CA . HIS A 1 99 ? 24.303 -7.522 -2.600 1.00 53.34 99 HIS A CA 1
ATOM 765 C C . HIS A 1 99 ? 23.774 -6.187 -3.142 1.00 53.34 99 HIS A C 1
ATOM 767 O O . HIS A 1 99 ? 23.519 -5.263 -2.368 1.00 53.34 99 HIS A O 1
ATOM 773 N N . LYS A 1 100 ? 23.560 -6.092 -4.463 1.00 58.53 100 LYS A N 1
ATOM 774 C CA . LYS A 1 100 ? 22.864 -4.963 -5.108 1.00 58.53 100 LYS A CA 1
ATOM 775 C C . LYS A 1 100 ? 21.424 -4.869 -4.573 1.00 58.53 100 LYS A C 1
ATOM 777 O O . LYS A 1 100 ? 20.659 -5.828 -4.662 1.00 58.53 100 LYS A O 1
ATOM 782 N N . GLY A 1 101 ? 21.053 -3.737 -3.976 1.00 63.88 101 GLY A N 1
ATOM 783 C CA . GLY A 1 101 ? 19.676 -3.469 -3.533 1.00 63.88 101 GLY A CA 1
ATOM 784 C C . GLY A 1 101 ? 18.680 -3.511 -4.702 1.00 63.88 101 GLY A C 1
ATOM 785 O O . GLY A 1 101 ? 19.067 -3.399 -5.860 1.00 63.88 101 GLY A O 1
ATOM 786 N N . LEU A 1 102 ? 17.383 -3.639 -4.413 1.00 73.00 102 LEU A N 1
ATOM 787 C CA . LEU A 1 102 ? 16.331 -3.855 -5.420 1.00 73.00 102 LEU A CA 1
ATOM 788 C C . LEU A 1 102 ? 15.979 -2.607 -6.261 1.00 73.00 102 LEU A C 1
ATOM 790 O O . LEU A 1 102 ? 15.173 -2.722 -7.177 1.00 73.00 102 LEU A O 1
ATOM 794 N N . GLN A 1 103 ? 16.558 -1.434 -5.961 1.00 79.31 103 GLN A N 1
ATOM 795 C CA . GLN A 1 103 ? 16.332 -0.161 -6.674 1.00 79.31 103 GLN A CA 1
ATOM 796 C C . GLN A 1 103 ? 14.846 0.190 -6.859 1.00 79.31 103 GLN A C 1
ATOM 798 O O . GLN A 1 103 ? 14.404 0.579 -7.937 1.00 79.31 103 GLN A O 1
ATOM 803 N N . LEU A 1 104 ? 14.062 0.047 -5.788 1.00 83.62 104 LEU A N 1
ATOM 804 C CA . LEU A 1 104 ? 12.610 0.202 -5.849 1.00 83.62 104 LEU A CA 1
ATOM 805 C C . LEU A 1 104 ? 12.182 1.661 -5.772 1.00 83.62 104 LEU A C 1
ATOM 807 O O . LEU A 1 104 ? 12.591 2.407 -4.878 1.00 83.62 104 LEU A O 1
ATOM 811 N N . SER A 1 105 ? 11.256 2.036 -6.647 1.00 87.06 105 SER A N 1
ATOM 812 C CA . SER A 1 105 ? 10.495 3.274 -6.513 1.00 87.06 105 SER A CA 1
ATOM 813 C C . SER A 1 105 ? 9.592 3.251 -5.270 1.00 87.06 105 SER A C 1
ATOM 815 O O . SER A 1 105 ? 9.248 2.199 -4.719 1.00 87.06 105 SER A O 1
ATOM 817 N N . GLN A 1 106 ? 9.142 4.434 -4.834 1.00 88.69 106 GLN A N 1
ATOM 818 C CA . GLN A 1 106 ? 8.159 4.563 -3.746 1.00 88.69 106 GLN A CA 1
ATOM 819 C C . GLN A 1 106 ? 6.873 3.780 -4.035 1.00 88.69 106 GLN A C 1
ATOM 821 O O . GLN A 1 106 ? 6.301 3.162 -3.134 1.00 88.69 106 GLN A O 1
ATOM 826 N N . PHE A 1 107 ? 6.456 3.768 -5.302 1.00 90.62 107 PHE A N 1
ATOM 827 C CA . PHE A 1 107 ? 5.289 3.032 -5.762 1.00 90.62 107 PHE A CA 1
ATOM 828 C C . PHE A 1 107 ? 5.481 1.519 -5.610 1.00 90.62 107 PHE A C 1
ATOM 830 O O . PHE A 1 107 ? 4.636 0.857 -5.012 1.00 90.62 107 PHE A O 1
ATOM 837 N N . GLU A 1 108 ? 6.610 0.977 -6.067 1.00 90.31 108 GLU A N 1
ATOM 838 C CA . GLU A 1 108 ? 6.907 -0.460 -5.987 1.00 90.31 108 GLU A CA 1
ATOM 839 C C . GLU A 1 108 ? 7.047 -0.950 -4.546 1.00 90.31 108 GLU A C 1
ATOM 841 O O . GLU A 1 108 ? 6.540 -2.022 -4.213 1.00 90.31 108 GLU A O 1
ATOM 846 N N . MET A 1 109 ? 7.660 -0.152 -3.665 1.00 91.12 109 MET A N 1
ATOM 847 C CA . MET A 1 109 ? 7.712 -0.459 -2.231 1.00 91.12 109 MET A CA 1
ATOM 848 C C . MET A 1 109 ? 6.311 -0.564 -1.620 1.00 91.12 109 MET A C 1
ATOM 850 O O . MET A 1 109 ? 6.038 -1.486 -0.848 1.00 91.12 109 MET A O 1
ATOM 854 N N . ALA A 1 110 ? 5.414 0.362 -1.970 1.00 93.19 110 ALA A N 1
ATOM 855 C CA . ALA A 1 110 ? 4.037 0.324 -1.493 1.00 93.19 110 ALA A CA 1
ATOM 856 C C . ALA A 1 110 ? 3.273 -0.883 -2.057 1.00 93.19 110 ALA A C 1
ATOM 858 O O . ALA A 1 110 ? 2.555 -1.543 -1.307 1.00 93.19 110 ALA A O 1
ATOM 859 N N . GLN A 1 111 ? 3.456 -1.212 -3.342 1.00 93.50 111 GLN A N 1
ATOM 860 C CA . GLN A 1 111 ? 2.829 -2.385 -3.960 1.00 93.50 111 GLN A CA 1
ATOM 861 C C . GLN A 1 111 ? 3.277 -3.689 -3.289 1.00 93.50 111 GLN A C 1
ATOM 863 O O . GLN A 1 111 ? 2.419 -4.478 -2.900 1.00 93.50 111 GLN A O 1
ATOM 868 N N . LEU A 1 112 ? 4.582 -3.884 -3.058 1.00 92.50 112 LEU A N 1
ATOM 869 C CA . LEU A 1 112 ? 5.100 -5.074 -2.367 1.00 92.50 112 LEU A CA 1
ATOM 870 C C . LEU A 1 112 ? 4.413 -5.309 -1.017 1.00 92.50 112 LEU A C 1
ATOM 872 O O . LEU A 1 112 ? 3.961 -6.413 -0.712 1.00 92.50 112 LEU A O 1
ATOM 876 N N . ALA A 1 113 ? 4.349 -4.262 -0.198 1.00 93.56 113 ALA A N 1
ATOM 877 C CA . ALA A 1 113 ? 3.808 -4.363 1.147 1.00 93.56 113 ALA A CA 1
ATOM 878 C C . ALA A 1 113 ? 2.283 -4.524 1.155 1.00 93.56 113 ALA A C 1
ATOM 880 O O . ALA A 1 113 ? 1.758 -5.320 1.934 1.00 93.56 113 ALA A O 1
ATOM 881 N N . ASN A 1 114 ? 1.574 -3.797 0.287 1.00 96.25 114 ASN A N 1
ATOM 882 C CA . ASN A 1 114 ? 0.112 -3.789 0.261 1.00 96.25 114 ASN A CA 1
ATOM 883 C C . ASN A 1 114 ? -0.475 -5.052 -0.380 1.00 96.25 114 ASN A C 1
ATOM 885 O O . ASN A 1 114 ? -1.505 -5.534 0.084 1.00 96.25 114 ASN A O 1
ATOM 889 N N . LEU A 1 115 ? 0.181 -5.610 -1.402 1.00 94.81 115 LEU A N 1
ATOM 890 C CA . LEU A 1 115 ? -0.246 -6.852 -2.056 1.00 94.81 115 LEU A CA 1
ATOM 891 C C . LEU A 1 115 ? 0.119 -8.103 -1.252 1.00 94.81 115 LEU A C 1
ATOM 893 O O . LEU A 1 115 ? -0.302 -9.199 -1.594 1.00 94.81 115 LEU A O 1
ATOM 897 N N . SER A 1 116 ? 0.858 -7.938 -0.153 1.00 91.56 116 SER A N 1
ATOM 898 C CA . SER A 1 116 ? 1.281 -9.031 0.723 1.00 91.56 116 SER A CA 1
ATOM 899 C C . SER A 1 116 ? 2.105 -10.114 0.023 1.00 91.56 116 SER A C 1
ATOM 901 O O . SER A 1 116 ? 2.068 -11.264 0.452 1.00 91.56 116 SER A O 1
ATOM 903 N N . ILE A 1 117 ? 2.890 -9.716 -0.979 1.00 90.75 117 ILE A N 1
ATOM 904 C CA . ILE A 1 117 ? 3.714 -10.603 -1.803 1.00 90.75 117 ILE A CA 1
ATOM 905 C C . ILE A 1 117 ? 4.594 -11.508 -0.934 1.00 90.75 117 ILE A C 1
ATOM 907 O O . ILE A 1 117 ? 5.201 -11.045 0.041 1.00 90.75 117 ILE A O 1
ATOM 911 N N . THR A 1 118 ? 4.669 -12.790 -1.290 1.00 86.12 118 THR A N 1
ATOM 912 C CA . THR A 1 118 ? 5.456 -13.793 -0.551 1.00 86.12 118 THR A CA 1
ATOM 913 C C . THR A 1 118 ? 6.556 -14.460 -1.364 1.00 86.12 118 THR A C 1
ATOM 915 O O . THR A 1 118 ? 7.509 -14.969 -0.770 1.00 86.12 118 THR A O 1
ATOM 918 N N . ASP A 1 119 ? 6.479 -14.408 -2.692 1.00 88.88 119 ASP A N 1
ATOM 919 C CA . ASP A 1 119 ? 7.482 -14.978 -3.584 1.00 88.88 119 ASP A CA 1
ATOM 920 C C . ASP A 1 119 ? 7.767 -14.087 -4.806 1.00 88.88 119 ASP A C 1
ATOM 922 O O . ASP A 1 119 ? 7.089 -13.093 -5.076 1.00 88.88 119 ASP A O 1
ATOM 926 N N . ILE A 1 120 ? 8.840 -14.422 -5.523 1.00 87.06 120 ILE A N 1
ATOM 927 C CA . ILE A 1 120 ? 9.373 -13.615 -6.627 1.00 87.06 120 ILE A CA 1
ATOM 928 C C . ILE A 1 120 ? 8.493 -13.709 -7.882 1.00 87.06 120 ILE A C 1
ATOM 930 O O . ILE A 1 120 ? 8.396 -12.730 -8.627 1.00 87.06 120 ILE A O 1
ATOM 934 N N . ASP A 1 121 ? 7.856 -14.851 -8.136 1.00 89.12 121 ASP A N 1
ATOM 935 C CA . ASP A 1 121 ? 7.034 -15.048 -9.331 1.00 89.12 121 ASP A CA 1
ATOM 936 C C . ASP A 1 121 ? 5.713 -14.281 -9.199 1.00 89.12 121 ASP A C 1
ATOM 938 O O . ASP A 1 121 ? 5.278 -13.612 -10.142 1.00 89.12 121 ASP A O 1
ATOM 942 N N . GLU A 1 122 ? 5.132 -14.276 -7.998 1.00 91.25 122 GLU A N 1
ATOM 943 C CA . GLU A 1 122 ? 4.010 -13.419 -7.621 1.00 91.25 122 GLU A CA 1
ATOM 944 C C . GLU A 1 122 ? 4.377 -11.935 -7.776 1.00 91.25 122 GLU A C 1
ATOM 946 O O . GLU A 1 122 ? 3.650 -11.185 -8.434 1.00 91.25 122 GLU A O 1
ATOM 951 N N . ALA A 1 123 ? 5.543 -11.518 -7.261 1.00 89.19 123 ALA A N 1
ATOM 952 C CA . ALA A 1 123 ? 6.029 -10.141 -7.379 1.00 89.19 123 ALA A CA 1
ATOM 953 C C . ALA A 1 123 ? 6.113 -9.680 -8.843 1.00 89.19 123 ALA A C 1
ATOM 955 O O . ALA A 1 123 ? 5.596 -8.622 -9.197 1.00 89.19 123 ALA A O 1
ATOM 956 N N . ARG A 1 124 ? 6.735 -10.492 -9.708 1.00 87.31 124 ARG A N 1
ATOM 957 C CA . ARG A 1 124 ? 6.909 -10.195 -11.141 1.00 87.31 124 ARG A CA 1
ATOM 958 C C . ARG A 1 124 ? 5.590 -10.180 -11.904 1.00 87.31 124 ARG A C 1
ATOM 960 O O . ARG A 1 124 ? 5.461 -9.440 -12.875 1.00 87.31 124 ARG A O 1
ATOM 967 N N . THR A 1 125 ? 4.630 -10.993 -11.473 1.00 90.31 125 THR A N 1
ATOM 968 C CA . THR A 1 125 ? 3.303 -11.069 -12.089 1.00 90.31 125 THR A CA 1
ATOM 969 C C . THR A 1 125 ? 2.448 -9.860 -11.716 1.00 90.31 125 THR A C 1
ATOM 971 O O . THR A 1 125 ? 1.790 -9.282 -12.579 1.00 90.31 125 THR A O 1
ATOM 974 N N . LEU A 1 126 ? 2.451 -9.469 -10.439 1.00 91.56 126 LEU A N 1
ATOM 975 C CA . LEU A 1 126 ? 1.569 -8.421 -9.922 1.00 91.56 126 LEU A CA 1
ATOM 976 C C . LEU A 1 126 ? 2.160 -7.012 -10.020 1.00 91.56 126 LEU A C 1
ATOM 978 O O . LEU A 1 126 ? 1.406 -6.039 -10.036 1.00 91.56 126 LEU A O 1
ATOM 982 N N . ILE A 1 127 ? 3.485 -6.887 -10.109 1.00 90.19 127 ILE A N 1
ATOM 983 C CA . ILE A 1 127 ? 4.193 -5.609 -10.212 1.00 90.19 127 ILE A CA 1
ATOM 984 C C . ILE A 1 127 ? 5.067 -5.638 -11.479 1.00 90.19 127 ILE A C 1
ATOM 986 O O . ILE A 1 127 ? 6.274 -5.880 -11.401 1.00 90.19 127 ILE A O 1
ATOM 990 N N . PRO A 1 128 ? 4.486 -5.397 -12.674 1.00 84.88 128 PRO A N 1
ATOM 991 C CA . PRO A 1 128 ? 5.176 -5.604 -13.952 1.00 84.88 128 PRO A CA 1
ATOM 992 C C . PRO A 1 128 ? 6.431 -4.743 -14.145 1.00 84.88 128 PRO A C 1
ATOM 994 O O . PRO A 1 128 ? 7.318 -5.103 -14.920 1.00 84.88 128 PRO A O 1
ATOM 997 N N . THR A 1 129 ? 6.554 -3.638 -13.408 1.00 81.69 129 THR A N 1
ATOM 998 C CA . THR A 1 129 ? 7.741 -2.776 -13.427 1.00 81.69 129 THR A CA 1
ATOM 999 C C . THR A 1 129 ? 9.013 -3.507 -12.963 1.00 81.69 129 THR A C 1
ATOM 1001 O O . THR A 1 129 ? 10.091 -3.216 -13.481 1.00 81.69 129 THR A O 1
ATOM 1004 N N . TYR A 1 130 ? 8.906 -4.554 -12.129 1.00 71.56 130 TYR A N 1
ATOM 1005 C CA . TYR A 1 130 ? 10.045 -5.400 -11.724 1.00 71.56 130 TYR A CA 1
ATOM 1006 C C . TYR A 1 130 ? 10.711 -6.149 -12.881 1.00 71.56 130 TYR A C 1
ATOM 1008 O O . TYR A 1 130 ? 11.923 -6.391 -12.856 1.00 71.56 130 TYR A O 1
ATOM 1016 N N . VAL A 1 131 ? 9.931 -6.548 -13.890 1.00 60.69 131 VAL A N 1
ATOM 1017 C CA . VAL A 1 131 ? 10.435 -7.320 -15.037 1.00 60.69 131 VAL A CA 1
ATOM 1018 C C . VAL A 1 131 ? 11.419 -6.479 -15.857 1.00 60.69 131 VAL A C 1
ATOM 1020 O O . VAL A 1 131 ? 12.408 -7.002 -16.372 1.00 60.69 131 VAL A O 1
ATOM 1023 N N . TYR A 1 132 ? 11.207 -5.162 -15.908 1.00 53.28 132 TYR A N 1
ATOM 1024 C CA . TYR A 1 132 ? 12.073 -4.228 -16.625 1.00 53.28 132 TYR A CA 1
ATOM 1025 C C . TYR A 1 132 ? 13.366 -3.887 -15.864 1.00 53.28 132 TYR A C 1
ATOM 1027 O O . TYR A 1 132 ? 14.392 -3.648 -16.501 1.00 53.28 132 TYR A O 1
ATOM 1035 N N . ILE A 1 133 ? 13.349 -3.924 -14.525 1.00 52.31 133 ILE A N 1
ATOM 1036 C CA . ILE A 1 133 ? 14.527 -3.648 -13.681 1.00 52.31 133 ILE A CA 1
ATOM 1037 C C . ILE A 1 133 ? 15.523 -4.821 -13.703 1.00 52.31 133 ILE A C 1
ATOM 1039 O O . ILE A 1 133 ? 16.727 -4.601 -13.698 1.00 52.31 133 ILE A O 1
ATOM 1043 N N . SER A 1 134 ? 15.050 -6.069 -13.817 1.00 45.94 134 SER A N 1
ATOM 1044 C CA . SER A 1 134 ? 15.911 -7.272 -13.811 1.00 45.94 134 SER A CA 1
ATOM 1045 C C . SER A 1 134 ? 16.670 -7.538 -15.129 1.00 45.94 134 SER A C 1
ATOM 1047 O O . SER A 1 134 ? 17.334 -8.564 -15.244 1.00 45.94 134 SER A O 1
ATOM 1049 N N . SER A 1 135 ? 16.539 -6.667 -16.139 1.00 40.84 135 SER A N 1
ATOM 1050 C CA . SER A 1 135 ? 17.177 -6.817 -17.463 1.00 40.84 135 SER A CA 1
ATOM 1051 C C . SER A 1 135 ? 18.402 -5.907 -17.681 1.00 40.84 135 SER A C 1
ATOM 1053 O O . SER A 1 135 ? 18.883 -5.816 -18.810 1.00 40.84 135 SER A O 1
ATOM 1055 N N . HIS A 1 136 ? 18.892 -5.236 -16.633 1.00 38.00 136 HIS A N 1
ATOM 1056 C CA . HIS A 1 136 ? 20.109 -4.409 -16.621 1.00 38.00 136 HIS A CA 1
ATOM 1057 C C . HIS A 1 136 ? 21.039 -4.842 -15.482 1.00 38.00 136 HIS A C 1
ATOM 1059 O O . HIS A 1 136 ? 22.257 -4.591 -15.603 1.00 38.00 136 HIS A O 1
#